Protein AF-A0A3D3RN40-F1 (afdb_monomer)

pLDDT: mean 83.23, std 11.3, range [40.06, 93.88]

Secondary structure (DSSP, 8-state):
-----HHHHHHHHHHT-SS-B-HHHHHHHHT--TTTHHHHHHHHHHHHHTTSEEEETTEEEE--------EEEE-TTS-EEEE-STTSPPEEEPPP-

Sequence (97 aa):
MEGVPLEELILKVLKSSKRPLSFEEILGRLGLDKKERKALKKALRSLKKSGKVAIQSGKYAYAEEEIVSGKVIPYPAGFGFLEIGEGEKDIYIPPFE

Solvent-accessible surface area (backbone atoms only — not comparable to full-atom values): 5866 Å² total; per-residue (Å²): 131,83,81,77,52,70,57,55,56,51,48,53,56,31,67,75,36,98,56,61,36,43,74,65,55,52,34,62,74,69,70,53,52,86,83,42,50,62,54,51,54,50,36,53,52,50,36,38,74,69,49,42,31,40,76,54,96,90,14,44,28,57,29,87,67,74,84,80,72,61,51,78,46,81,44,96,90,52,30,34,32,33,41,61,54,95,93,54,80,61,44,79,40,77,51,86,130

Nearest PDB structures (foldseek):
  8cee-assembly1_C  TM=5.822E-01  e=4.078E-05  Bacillus subtilis subsp. subtilis str. 168
  1zg3-assembly1_A  TM=7.547E-01  e=5.146E-02  Medicago truncatula
  2fbh-assembly1_A  TM=7.814E-01  e=1.987E-01  Pseudomonas aeruginosa
  7t8l-assembly1_A  TM=5.369E-01  e=1.440E-01  Acinetobacter sp. NEB 394
  5way-assembly1_A  TM=7.163E-01  e=7.671E-01  Streptococcus pneumoniae

Foldseek 3Di:
DDDDDPLVLLLVVQVPDPDFAALVRSCVVVVHDPVCSVVSVVSQVVCVVVQQWDADPNGIHGRPPPPQDADWADDPVQKIWGDRDPPDDIHIGDHDD

Radius of gyration: 17.53 Å; Cα contacts (8 Å, |Δi|>4): 115; chains: 1; bounding box: 36×32×51 Å

Mean predicted aligned error: 10.53 Å

Structure (mmCIF, N/CA/C/O backbone):
data_AF-A0A3D3RN40-F1
#
_entry.id   AF-A0A3D3RN40-F1
#
loop_
_atom_site.group_PDB
_atom_site.id
_atom_site.type_symbol
_atom_site.label_atom_id
_atom_site.label_alt_id
_atom_site.label_comp_id
_atom_site.label_asym_id
_atom_site.label_entity_id
_atom_site.label_seq_id
_atom_site.pdbx_PDB_ins_code
_atom_site.Cartn_x
_atom_site.Cartn_y
_atom_site.Cartn_z
_atom_site.occupancy
_atom_site.B_iso_or_equiv
_atom_site.auth_seq_id
_atom_site.auth_comp_id
_atom_site.auth_asym_id
_atom_site.auth_atom_id
_atom_site.pdbx_PDB_model_num
ATOM 1 N N . MET A 1 1 ? 4.052 -20.632 10.888 1.00 40.06 1 MET A N 1
ATOM 2 C CA . MET A 1 1 ? 3.026 -19.795 10.236 1.00 40.06 1 MET A CA 1
ATOM 3 C C . MET A 1 1 ? 3.547 -18.377 10.293 1.00 40.06 1 MET A C 1
ATOM 5 O O . MET A 1 1 ? 3.523 -17.782 11.363 1.00 40.06 1 MET A O 1
ATOM 9 N N . GLU A 1 2 ? 4.170 -17.918 9.212 1.00 46.44 2 GLU A N 1
ATOM 10 C CA . GLU A 1 2 ? 4.758 -16.579 9.152 1.00 46.44 2 GLU A CA 1
ATOM 11 C C . GLU A 1 2 ? 3.668 -15.529 9.374 1.00 46.44 2 GLU A C 1
ATOM 13 O O . GLU A 1 2 ? 2.619 -15.548 8.729 1.00 46.44 2 GLU A O 1
ATOM 18 N N . GLY A 1 3 ? 3.885 -14.667 10.368 1.00 53.81 3 GLY A N 1
ATOM 19 C CA . GLY A 1 3 ? 2.977 -13.581 10.697 1.00 53.81 3 GLY A CA 1
ATOM 20 C C . GLY A 1 3 ? 2.991 -12.560 9.571 1.00 53.81 3 GLY A C 1
ATOM 21 O O . GLY A 1 3 ? 3.925 -11.770 9.475 1.00 53.81 3 G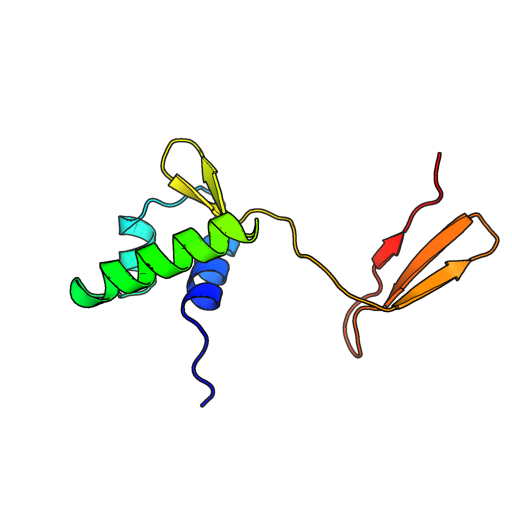LY A O 1
ATOM 22 N N . VAL A 1 4 ? 1.967 -12.595 8.720 1.00 66.62 4 VAL A N 1
ATOM 23 C CA . VAL A 1 4 ? 1.810 -11.629 7.629 1.00 66.62 4 VAL A CA 1
ATOM 24 C C . VAL A 1 4 ? 1.704 -10.221 8.236 1.00 66.62 4 VAL A C 1
ATOM 26 O O . VAL A 1 4 ? 0.841 -10.006 9.097 1.00 66.62 4 VAL A O 1
ATOM 29 N N . PRO A 1 5 ? 2.562 -9.262 7.841 1.00 84.56 5 PRO A N 1
ATOM 30 C CA . PRO A 1 5 ? 2.545 -7.912 8.389 1.00 84.56 5 PRO A CA 1
ATOM 31 C C . PRO A 1 5 ? 1.197 -7.219 8.177 1.00 84.56 5 PRO A C 1
ATOM 33 O O . PRO A 1 5 ? 0.542 -7.376 7.143 1.00 84.56 5 PRO A O 1
ATOM 36 N N . LEU A 1 6 ? 0.798 -6.383 9.137 1.00 86.00 6 LEU A N 1
ATOM 37 C CA . LEU A 1 6 ? -0.449 -5.618 9.054 1.00 86.00 6 LEU A CA 1
ATOM 38 C C . LEU A 1 6 ? -0.477 -4.721 7.806 1.00 86.00 6 LEU A C 1
ATOM 40 O O . LEU A 1 6 ? -1.523 -4.554 7.179 1.00 86.00 6 LEU A O 1
ATOM 44 N N . GLU A 1 7 ? 0.673 -4.170 7.424 1.00 87.44 7 GLU A N 1
ATOM 45 C CA . GLU A 1 7 ? 0.869 -3.400 6.200 1.00 87.44 7 GLU A CA 1
ATOM 46 C C . GLU A 1 7 ? 0.424 -4.172 4.954 1.00 87.44 7 GLU A C 1
ATOM 48 O O . GLU A 1 7 ? -0.271 -3.627 4.099 1.00 87.44 7 GLU A O 1
ATOM 53 N N . GLU A 1 8 ? 0.782 -5.446 4.863 1.00 85.31 8 GLU A N 1
ATOM 54 C CA . GLU A 1 8 ? 0.499 -6.282 3.702 1.00 85.31 8 GLU A CA 1
ATOM 55 C C . GLU A 1 8 ? -0.983 -6.658 3.621 1.00 85.31 8 GLU A C 1
ATOM 57 O O . G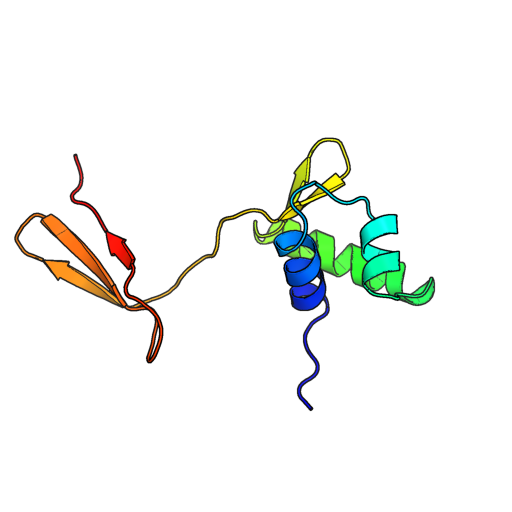LU A 1 8 ? -1.591 -6.592 2.549 1.00 85.31 8 GLU A O 1
ATOM 62 N N . LEU A 1 9 ? -1.611 -6.925 4.770 1.00 89.31 9 LEU A N 1
ATOM 63 C CA . LEU A 1 9 ? -3.058 -7.130 4.852 1.00 89.31 9 LEU A CA 1
ATOM 64 C C . LEU A 1 9 ? -3.835 -5.877 4.412 1.00 89.31 9 LEU A C 1
ATOM 66 O O . LEU A 1 9 ? -4.806 -5.983 3.658 1.00 89.31 9 LEU A O 1
ATOM 70 N N . ILE A 1 10 ? -3.391 -4.683 4.824 1.00 90.69 10 ILE A N 1
ATOM 71 C CA . ILE A 1 10 ? -3.987 -3.409 4.392 1.00 90.69 10 ILE A CA 1
ATOM 72 C C . ILE A 1 10 ? -3.868 -3.251 2.876 1.00 90.69 10 ILE A C 1
ATOM 74 O O . ILE A 1 10 ? -4.858 -2.926 2.217 1.00 90.69 10 ILE A O 1
ATOM 78 N N . LEU A 1 11 ? -2.684 -3.500 2.312 1.00 88.62 11 LEU A N 1
ATOM 79 C CA . LEU A 1 11 ? -2.467 -3.403 0.869 1.00 88.62 11 LEU A CA 1
ATOM 80 C C . LEU A 1 11 ? -3.344 -4.390 0.105 1.00 88.62 11 LEU A C 1
ATOM 82 O O . LEU A 1 11 ? -3.955 -3.997 -0.881 1.00 88.62 11 LEU A O 1
ATOM 86 N N . LYS A 1 12 ? -3.495 -5.628 0.582 1.00 87.88 12 LYS A N 1
ATOM 87 C CA . LYS A 1 12 ? -4.376 -6.627 -0.039 1.00 87.88 12 LYS A CA 1
ATOM 88 C C . LYS A 1 12 ? -5.837 -6.169 -0.071 1.00 87.88 12 LYS A C 1
ATOM 90 O O . LYS A 1 12 ? -6.508 -6.310 -1.096 1.00 87.88 12 LYS A O 1
ATOM 95 N N . VAL A 1 13 ? -6.324 -5.582 1.024 1.00 91.19 13 VAL A N 1
ATOM 96 C CA . VAL A 1 13 ? -7.690 -5.035 1.120 1.00 91.19 13 VAL A CA 1
ATOM 97 C C . VAL A 1 13 ? -7.887 -3.845 0.181 1.00 91.19 13 VAL A C 1
ATOM 99 O O . VAL A 1 13 ? -8.934 -3.748 -0.465 1.00 91.19 13 VAL A O 1
ATOM 102 N N . LEU A 1 14 ? -6.895 -2.955 0.093 1.00 89.88 14 LEU A N 1
ATOM 103 C CA . LEU A 1 14 ? -6.935 -1.790 -0.789 1.00 89.88 14 LEU A CA 1
ATOM 104 C C . LEU A 1 14 ? -6.809 -2.186 -2.269 1.00 89.88 14 LEU A C 1
ATOM 106 O O . LEU A 1 14 ? -7.611 -1.706 -3.061 1.00 89.88 14 LEU A O 1
ATOM 110 N N . LYS A 1 15 ? -5.903 -3.110 -2.628 1.00 86.81 15 LYS A N 1
ATOM 111 C CA . LYS A 1 15 ? -5.755 -3.686 -3.984 1.00 86.81 15 LYS A CA 1
ATOM 112 C C . LYS A 1 15 ? -7.049 -4.358 -4.457 1.00 86.81 15 LYS A C 1
ATOM 114 O O . LYS A 1 15 ? -7.456 -4.198 -5.600 1.00 86.81 15 LYS A O 1
ATOM 119 N N . SER A 1 16 ? -7.730 -5.079 -3.564 1.00 86.25 16 SER A N 1
ATOM 120 C CA . SER A 1 16 ? -9.002 -5.751 -3.882 1.00 86.25 16 SER A CA 1
ATOM 121 C C . SER A 1 16 ? -10.187 -4.781 -4.003 1.00 86.25 16 SER A C 1
ATOM 123 O O . SER A 1 16 ? -11.282 -5.175 -4.407 1.00 86.25 16 SER A O 1
ATOM 125 N N . SER A 1 17 ? -10.014 -3.514 -3.617 1.00 84.75 17 SER A N 1
ATOM 126 C CA . SER A 1 17 ? -11.064 -2.503 -3.653 1.00 84.75 17 SER A CA 1
ATOM 127 C C . SER A 1 17 ? -10.887 -1.576 -4.850 1.00 84.75 17 SER A C 1
ATOM 129 O O . SER A 1 17 ? -9.947 -0.795 -4.906 1.00 84.75 17 SER A O 1
ATOM 131 N N . LYS A 1 18 ? -11.868 -1.552 -5.758 1.00 80.06 18 LYS A N 1
ATOM 132 C CA . LYS A 1 18 ? -11.904 -0.599 -6.888 1.00 80.06 18 LYS A CA 1
ATOM 133 C C . LYS A 1 18 ? -12.154 0.858 -6.474 1.00 80.06 18 LYS A C 1
ATOM 135 O O . LYS A 1 18 ? -12.178 1.741 -7.323 1.00 80.06 18 LYS A O 1
ATOM 140 N N . ARG A 1 19 ? -12.416 1.111 -5.188 1.00 87.69 19 ARG A N 1
ATOM 141 C CA . ARG A 1 19 ? -12.706 2.444 -4.650 1.00 87.69 19 ARG A CA 1
ATOM 142 C C . ARG A 1 19 ? -11.888 2.734 -3.393 1.00 87.69 19 ARG A C 1
ATOM 144 O O . ARG A 1 19 ? -11.620 1.794 -2.634 1.00 87.69 19 ARG A O 1
ATOM 151 N N . PRO A 1 20 ? -11.594 4.015 -3.111 1.00 90.31 20 PRO A N 1
ATOM 152 C CA . PRO A 1 20 ? -11.024 4.422 -1.836 1.00 90.31 20 PRO A CA 1
ATOM 153 C C . PRO A 1 20 ? -11.904 3.968 -0.662 1.00 90.31 20 PRO A C 1
ATOM 155 O O . PRO A 1 20 ? -13.137 4.083 -0.706 1.00 90.31 20 PRO A O 1
ATOM 158 N N . LEU A 1 21 ? -11.268 3.466 0.393 1.00 93.56 21 LEU A N 1
ATOM 159 C CA . LEU A 1 21 ? -11.908 2.969 1.608 1.00 93.56 21 LEU A CA 1
ATOM 160 C C . LEU A 1 21 ? -11.681 3.922 2.780 1.00 93.56 21 LEU A C 1
ATOM 162 O O . LEU A 1 21 ? -10.598 4.484 2.956 1.00 93.56 21 LEU A O 1
ATOM 166 N N . SER A 1 22 ? -12.701 4.100 3.611 1.00 93.88 22 SER A N 1
ATOM 167 C CA . SER A 1 22 ? -12.558 4.820 4.873 1.00 93.88 22 SER A CA 1
ATOM 168 C C . SER A 1 22 ? -11.736 4.009 5.884 1.00 93.88 22 SER A C 1
ATOM 170 O O . SER A 1 22 ? -11.568 2.795 5.766 1.00 93.88 22 SER A O 1
ATOM 172 N N . PHE A 1 23 ? -11.243 4.681 6.925 1.00 91.56 23 PHE A N 1
ATOM 173 C CA . PHE A 1 23 ? -10.554 4.013 8.033 1.00 91.56 23 PHE A CA 1
ATOM 174 C C . PHE A 1 23 ? -11.428 2.938 8.704 1.00 91.56 23 PHE A C 1
ATOM 176 O O . PHE A 1 23 ? -10.930 1.877 9.071 1.00 91.56 23 PHE A O 1
ATOM 183 N N . GLU A 1 24 ? -12.729 3.204 8.843 1.00 90.69 24 GLU A N 1
ATOM 184 C CA . GLU A 1 24 ? -13.687 2.275 9.450 1.00 90.69 24 GLU A CA 1
ATOM 185 C C . GLU A 1 24 ? -13.976 1.072 8.549 1.00 90.69 24 GLU A C 1
ATOM 187 O O . GLU A 1 24 ? -14.058 -0.049 9.044 1.00 90.69 24 GLU A O 1
ATOM 192 N N . GLU A 1 25 ? -14.049 1.274 7.230 1.00 91.19 25 GLU A N 1
ATOM 193 C CA . GLU A 1 25 ? -14.189 0.173 6.271 1.00 91.19 25 GLU A CA 1
ATOM 194 C C . GLU A 1 25 ? -12.971 -0.755 6.313 1.00 91.19 25 GLU A C 1
ATOM 196 O O . GLU A 1 25 ? -13.121 -1.974 6.263 1.00 91.19 25 GLU A O 1
ATOM 201 N N . ILE A 1 26 ? -11.767 -0.192 6.436 1.00 91.50 26 ILE A N 1
ATOM 202 C CA . ILE A 1 26 ? -10.524 -0.966 6.535 1.00 91.50 26 ILE A CA 1
ATOM 203 C C . ILE A 1 26 ? -10.486 -1.751 7.853 1.00 9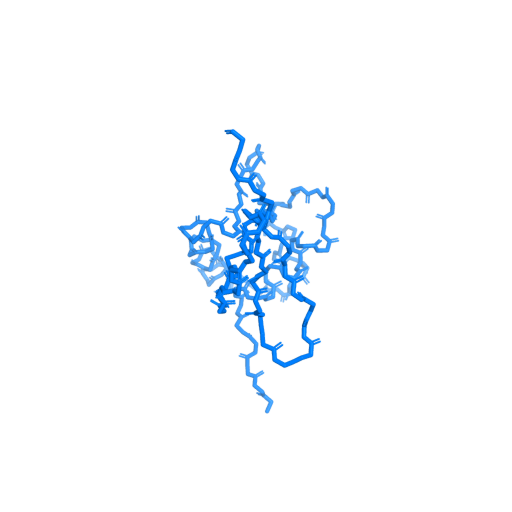1.50 26 ILE A C 1
ATOM 205 O O . ILE A 1 26 ? -10.237 -2.952 7.820 1.00 91.50 26 ILE A O 1
ATOM 209 N N . LEU A 1 27 ? -10.802 -1.114 8.989 1.00 91.19 27 LEU A N 1
ATOM 210 C CA . LEU A 1 27 ? -10.937 -1.794 10.288 1.00 91.19 27 LEU A CA 1
ATOM 211 C C . LEU A 1 27 ? -11.907 -2.975 10.219 1.00 91.19 27 LEU A C 1
ATOM 213 O O . LEU A 1 27 ? -11.555 -4.072 10.640 1.00 91.19 27 LEU A O 1
ATOM 217 N N . GLY A 1 28 ? -13.110 -2.743 9.685 1.00 90.19 28 GLY A N 1
ATOM 218 C CA . GLY A 1 28 ? -14.152 -3.764 9.601 1.00 90.19 28 GLY A CA 1
ATOM 219 C C . GLY A 1 28 ? -13.759 -4.926 8.692 1.00 90.19 28 GLY A C 1
ATOM 220 O O . GLY A 1 28 ? -13.973 -6.079 9.050 1.00 90.19 28 GLY A O 1
ATOM 221 N N . ARG A 1 29 ? -13.120 -4.646 7.548 1.00 90.31 29 ARG A N 1
ATOM 222 C CA . ARG A 1 29 ? -12.632 -5.690 6.630 1.00 90.31 29 ARG A CA 1
ATOM 223 C C . ARG A 1 29 ? -11.485 -6.517 7.203 1.00 90.31 29 ARG A C 1
ATOM 225 O O . ARG A 1 29 ? -11.373 -7.687 6.861 1.00 90.31 29 ARG A O 1
ATOM 232 N N . LEU A 1 30 ? -10.639 -5.914 8.034 1.00 88.50 30 LEU A N 1
ATOM 233 C CA . LEU A 1 30 ? -9.536 -6.602 8.710 1.00 88.50 30 LEU A CA 1
ATOM 234 C C . LEU A 1 30 ? -9.968 -7.265 10.030 1.00 88.50 30 LEU A C 1
ATOM 236 O O . LEU A 1 30 ? -9.156 -7.953 10.636 1.00 88.50 30 LEU A O 1
ATOM 240 N N . GLY A 1 31 ? -11.212 -7.060 10.481 1.00 88.94 31 GLY A N 1
ATOM 241 C CA . GLY A 1 31 ? -11.704 -7.593 11.756 1.00 88.94 31 GLY A CA 1
ATOM 242 C C . GLY A 1 31 ? -10.984 -7.020 12.981 1.00 88.94 31 GLY A C 1
ATOM 243 O O . GLY A 1 31 ? -10.895 -7.696 13.999 1.00 88.94 31 GLY A O 1
ATOM 244 N N . LEU A 1 32 ? -10.445 -5.802 12.873 1.00 88.50 32 LEU A N 1
ATOM 245 C CA . LEU A 1 32 ? -9.590 -5.208 13.902 1.00 88.50 32 LEU A CA 1
ATOM 246 C C . LEU A 1 32 ? -10.399 -4.541 15.015 1.00 88.50 32 LEU A C 1
ATOM 248 O O . LEU A 1 32 ? -11.326 -3.759 14.771 1.00 88.50 32 LEU A O 1
ATOM 252 N N . ASP A 1 33 ? -9.954 -4.753 16.246 1.00 88.50 33 ASP A N 1
ATOM 253 C CA . ASP A 1 33 ? -10.569 -4.209 17.447 1.00 88.50 33 ASP A CA 1
ATOM 254 C C . ASP A 1 33 ? -10.147 -2.762 17.750 1.00 88.50 33 ASP A C 1
ATOM 256 O O . ASP A 1 33 ? -9.199 -2.189 17.198 1.00 88.50 33 ASP A O 1
ATOM 260 N N . LYS A 1 34 ? -10.817 -2.141 18.733 1.00 83.75 34 LYS A N 1
ATOM 261 C CA . LYS A 1 34 ? -10.485 -0.778 19.205 1.00 83.75 34 LYS A CA 1
ATOM 262 C C . LYS A 1 34 ? -9.012 -0.617 19.607 1.00 83.75 34 LYS A C 1
ATOM 264 O O . LYS A 1 34 ? -8.457 0.467 19.427 1.00 83.75 34 LYS A O 1
ATOM 269 N N . LYS A 1 35 ? -8.383 -1.675 20.129 1.00 86.38 35 LYS A N 1
ATOM 270 C CA . LYS A 1 35 ? -6.965 -1.687 20.531 1.00 86.38 35 LYS A CA 1
ATOM 271 C C . LYS A 1 35 ? -6.024 -1.588 19.324 1.00 86.38 35 LYS A C 1
ATOM 273 O O . LYS A 1 35 ? -4.967 -0.964 19.409 1.00 86.38 35 LYS A O 1
ATOM 278 N N . GLU A 1 36 ? -6.443 -2.115 18.180 1.00 87.94 36 GLU A N 1
ATOM 279 C CA . GLU A 1 36 ? -5.648 -2.195 16.954 1.00 87.94 36 GLU A CA 1
ATOM 280 C C . GLU A 1 36 ? -5.779 -0.946 16.079 1.00 87.94 36 GLU A C 1
ATOM 282 O O . GLU A 1 36 ? -4.956 -0.719 15.193 1.00 87.94 36 GLU A O 1
ATOM 287 N N . ARG A 1 37 ? -6.718 -0.040 16.389 1.00 90.38 37 ARG A N 1
ATOM 288 C CA . ARG A 1 37 ? -6.834 1.275 15.728 1.00 90.38 37 ARG A CA 1
ATOM 289 C C . ARG A 1 37 ? -5.509 2.034 15.688 1.00 90.38 37 ARG A C 1
ATOM 291 O O . ARG A 1 37 ? -5.188 2.677 14.687 1.00 90.38 37 ARG A O 1
ATOM 298 N N . LYS A 1 38 ? -4.730 1.977 16.772 1.00 89.94 38 LYS A N 1
ATOM 299 C CA . LYS A 1 38 ? -3.425 2.647 16.849 1.00 89.94 38 LYS A CA 1
ATOM 300 C C . LYS A 1 38 ? -2.398 1.977 15.929 1.00 89.94 38 LYS A C 1
ATOM 302 O O . LYS A 1 38 ? -1.628 2.687 15.283 1.00 89.94 38 LYS A O 1
ATOM 307 N N . ALA A 1 39 ? -2.428 0.647 15.835 1.00 89.94 39 ALA A N 1
ATOM 308 C CA . ALA A 1 39 ? -1.580 -0.129 14.935 1.00 89.94 39 ALA A CA 1
ATOM 309 C C . ALA A 1 39 ? -1.930 0.152 13.466 1.00 89.94 39 ALA A C 1
ATOM 311 O O . ALA A 1 39 ? -1.051 0.545 12.704 1.00 89.94 39 ALA A O 1
ATOM 312 N N . LEU A 1 40 ? -3.217 0.107 13.105 1.00 90.81 40 LEU A N 1
ATOM 313 C CA . LEU A 1 40 ? -3.696 0.435 11.760 1.00 90.81 40 LEU A CA 1
ATOM 314 C C . LEU A 1 40 ? -3.305 1.860 11.347 1.00 90.81 40 LEU A C 1
ATOM 316 O O . LEU A 1 40 ? -2.814 2.081 10.244 1.00 90.81 40 LEU A O 1
ATOM 320 N N . LYS A 1 41 ? -3.463 2.841 12.244 1.00 91.31 41 LYS A N 1
ATOM 321 C CA . LYS A 1 41 ? -3.077 4.234 11.968 1.00 91.31 41 LYS A CA 1
ATOM 322 C C . LYS A 1 41 ? -1.568 4.379 11.743 1.00 91.31 41 LYS A C 1
ATOM 324 O O . LYS A 1 41 ? -1.154 5.162 10.889 1.00 91.31 41 LYS A O 1
ATOM 329 N N . LYS A 1 42 ? -0.747 3.632 12.491 1.00 91.31 42 LYS A N 1
ATOM 330 C CA . LYS A 1 42 ? 0.712 3.597 12.307 1.00 91.31 42 LYS A CA 1
ATOM 331 C C . LYS A 1 42 ? 1.080 2.958 10.963 1.00 91.31 42 LYS A C 1
ATOM 333 O O . LYS A 1 42 ? 1.852 3.560 10.221 1.00 91.31 42 LYS A O 1
ATOM 338 N N . ALA A 1 43 ? 0.481 1.815 10.635 1.00 90.81 43 ALA A N 1
ATOM 339 C CA . ALA A 1 43 ? 0.706 1.097 9.383 1.00 90.81 43 ALA A CA 1
ATOM 340 C C . ALA A 1 43 ? 0.286 1.934 8.163 1.00 90.81 43 ALA A C 1
ATOM 342 O O . ALA A 1 43 ? 1.099 2.161 7.274 1.00 90.81 43 ALA A O 1
ATOM 343 N N . LEU A 1 44 ? -0.919 2.520 8.161 1.00 90.81 44 LEU A N 1
ATOM 344 C CA . LEU A 1 44 ? -1.381 3.420 7.092 1.00 90.81 44 LEU A CA 1
ATOM 345 C C . LEU A 1 44 ? -0.467 4.639 6.912 1.00 90.81 44 LEU A C 1
ATOM 347 O O . LEU A 1 44 ? -0.225 5.068 5.787 1.00 90.81 44 LEU A O 1
ATOM 351 N N . ARG A 1 45 ? 0.074 5.199 8.004 1.00 90.25 45 ARG A N 1
ATOM 352 C CA . ARG A 1 45 ? 1.038 6.307 7.925 1.00 90.25 45 ARG A CA 1
ATOM 353 C C . ARG A 1 45 ? 2.367 5.863 7.312 1.00 90.25 45 ARG A C 1
ATOM 355 O O . ARG A 1 45 ? 2.936 6.621 6.532 1.00 90.25 45 ARG A O 1
ATOM 362 N N . SER A 1 46 ? 2.842 4.666 7.658 1.00 88.94 46 SER A N 1
ATOM 363 C CA . SER A 1 46 ? 4.039 4.060 7.064 1.00 88.94 46 SER A CA 1
ATOM 364 C C . SER A 1 46 ? 3.841 3.812 5.568 1.00 88.94 46 SER A C 1
ATOM 366 O O . SER A 1 46 ? 4.625 4.291 4.754 1.00 88.94 46 SER A O 1
ATOM 368 N N . LEU A 1 47 ? 2.720 3.186 5.201 1.00 88.44 47 LEU A N 1
ATOM 369 C CA . LEU A 1 47 ? 2.347 2.904 3.817 1.00 88.44 47 LEU A CA 1
ATOM 370 C C . LEU A 1 47 ? 2.204 4.179 2.981 1.00 88.44 47 LEU A C 1
ATOM 372 O O . LEU A 1 47 ? 2.729 4.245 1.872 1.00 88.44 47 LEU A O 1
ATOM 376 N N . LYS A 1 48 ? 1.584 5.223 3.541 1.00 88.56 48 LYS A N 1
ATOM 377 C CA . LYS A 1 48 ? 1.520 6.544 2.906 1.00 88.56 48 LYS A CA 1
ATOM 378 C C . LYS A 1 48 ? 2.912 7.139 2.693 1.00 88.56 48 LYS A C 1
ATOM 380 O O . LYS A 1 48 ? 3.182 7.688 1.634 1.00 88.56 48 LYS A O 1
ATOM 385 N N . LYS A 1 49 ? 3.799 7.038 3.690 1.00 84.25 49 LYS A N 1
ATOM 386 C CA . LYS A 1 49 ? 5.181 7.530 3.576 1.00 84.25 49 LYS A CA 1
ATOM 387 C C . LYS A 1 49 ? 5.972 6.761 2.512 1.00 84.25 49 LYS A C 1
ATOM 389 O O . LYS A 1 49 ? 6.808 7.358 1.852 1.00 84.25 49 LYS A O 1
ATOM 394 N N . SER A 1 50 ? 5.695 5.469 2.350 1.00 83.12 50 SER A N 1
ATOM 395 C CA . SER A 1 50 ? 6.315 4.623 1.325 1.00 83.12 50 SER A CA 1
ATOM 396 C C . SER A 1 50 ? 5.724 4.781 -0.080 1.00 83.12 50 SER A C 1
ATOM 398 O O . SER A 1 50 ? 6.175 4.092 -0.981 1.00 83.12 50 SER A O 1
ATOM 400 N N . GLY A 1 51 ? 4.688 5.607 -0.270 1.00 83.50 51 GLY A N 1
ATOM 401 C CA . GLY A 1 51 ? 4.030 5.782 -1.571 1.00 83.50 51 GLY A CA 1
ATOM 402 C C . GLY A 1 51 ? 3.013 4.698 -1.943 1.00 83.50 51 GLY A C 1
ATOM 403 O O . GLY A 1 51 ? 2.234 4.915 -2.854 1.00 83.50 51 GLY A O 1
ATOM 404 N N . LYS A 1 52 ? 2.922 3.586 -1.197 1.00 85.12 52 LYS A N 1
ATOM 405 C CA . LYS A 1 52 ? 2.018 2.448 -1.486 1.00 85.12 52 LYS A CA 1
ATOM 406 C C . LYS A 1 52 ? 0.526 2.709 -1.224 1.00 85.12 52 LYS A C 1
ATOM 408 O O . LYS A 1 52 ? -0.333 1.930 -1.635 1.00 85.12 52 LYS A O 1
ATOM 413 N N . VAL A 1 53 ? 0.193 3.768 -0.482 1.00 89.94 53 VAL A N 1
ATOM 414 C CA . VAL A 1 53 ? -1.195 4.167 -0.188 1.00 89.94 53 VAL A CA 1
ATOM 415 C C . VAL A 1 53 ? -1.364 5.666 -0.396 1.00 89.94 53 VAL A C 1
ATOM 417 O O . VAL A 1 53 ? -0.667 6.469 0.227 1.00 89.94 53 VAL A O 1
ATOM 420 N N . ALA A 1 54 ? -2.353 6.045 -1.199 1.00 89.62 54 ALA A N 1
ATOM 421 C CA . ALA A 1 54 ? -2.757 7.430 -1.410 1.00 89.62 54 ALA A CA 1
ATOM 422 C C . ALA A 1 54 ? -4.005 7.780 -0.589 1.00 89.62 54 ALA A C 1
ATOM 424 O O . ALA A 1 54 ? -4.793 6.912 -0.211 1.00 89.62 54 ALA A O 1
ATOM 425 N N . ILE A 1 55 ? -4.200 9.075 -0.321 1.00 89.81 55 ILE A N 1
ATOM 426 C CA . ILE A 1 55 ? -5.450 9.589 0.248 1.00 89.81 55 ILE A CA 1
ATOM 427 C C . ILE A 1 55 ? -6.205 10.338 -0.847 1.00 89.81 55 ILE A C 1
ATOM 429 O O . ILE A 1 55 ? -5.707 11.333 -1.362 1.00 89.81 55 ILE A O 1
ATOM 433 N N . GLN A 1 56 ? -7.415 9.880 -1.156 1.00 87.44 56 GLN A N 1
ATOM 434 C CA . GLN A 1 56 ? -8.332 10.497 -2.111 1.00 87.44 56 GLN A CA 1
ATOM 435 C C . GLN A 1 56 ? -9.614 10.884 -1.371 1.00 87.44 56 GLN A C 1
ATOM 437 O O . GLN A 1 56 ? -10.285 10.027 -0.796 1.00 87.44 56 GLN A O 1
ATOM 442 N N . SER A 1 57 ? -9.934 12.180 -1.327 1.00 87.62 57 SER A N 1
ATOM 443 C CA . SER A 1 57 ? -11.141 12.707 -0.660 1.00 87.62 57 SER A CA 1
ATOM 444 C C . SER A 1 57 ? -11.338 12.193 0.779 1.00 87.62 57 SER A C 1
ATOM 446 O O . SER A 1 57 ? -12.431 11.795 1.175 1.00 87.62 57 SER A O 1
ATOM 448 N N . GLY A 1 58 ? -10.253 12.140 1.561 1.00 87.31 58 GLY A N 1
ATOM 449 C CA . GLY A 1 58 ? -10.273 11.668 2.954 1.00 87.31 58 GLY A CA 1
ATOM 450 C C . GLY A 1 58 ? -10.348 10.144 3.139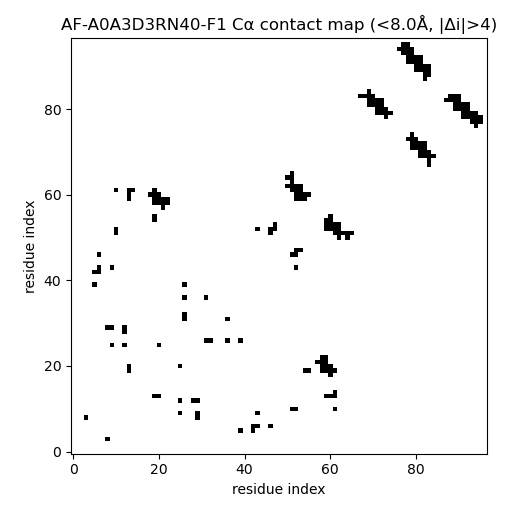 1.00 87.31 58 GLY A C 1
ATOM 451 O O . GLY A 1 58 ? -10.417 9.677 4.276 1.00 87.31 58 GLY A O 1
ATOM 452 N N . LYS A 1 59 ? -10.305 9.361 2.056 1.00 92.25 59 LYS A N 1
ATOM 453 C CA . LYS A 1 59 ? -10.290 7.890 2.062 1.00 92.25 59 LYS A CA 1
ATOM 454 C C . LYS A 1 59 ? -8.949 7.354 1.561 1.00 92.25 59 LYS A C 1
ATOM 456 O O . LYS A 1 59 ? -8.244 8.043 0.832 1.00 92.25 59 LYS A O 1
ATOM 461 N N . TYR A 1 60 ? -8.597 6.134 1.947 1.00 92.69 60 TYR A N 1
ATOM 462 C CA . TYR A 1 60 ? -7.354 5.474 1.555 1.00 92.69 60 TYR A CA 1
ATOM 463 C C . TYR A 1 60 ? -7.560 4.659 0.282 1.00 92.69 60 TYR A C 1
ATOM 465 O O . TYR A 1 60 ? -8.509 3.884 0.185 1.00 92.69 60 TYR A O 1
ATOM 473 N N . ALA A 1 61 ? -6.658 4.813 -0.674 1.00 90.75 61 ALA A N 1
ATOM 474 C CA . ALA A 1 61 ? -6.616 4.050 -1.911 1.00 90.75 61 ALA A CA 1
ATOM 475 C C . ALA A 1 61 ? -5.256 3.365 -2.039 1.00 90.75 61 ALA A C 1
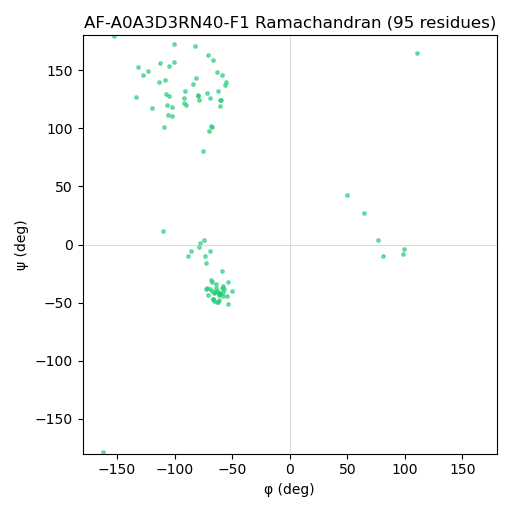ATOM 477 O O . ALA A 1 61 ? -4.250 3.887 -1.551 1.00 90.75 61 ALA A O 1
ATOM 478 N N . TYR A 1 62 ? -5.224 2.206 -2.693 1.00 89.94 62 TYR A N 1
ATOM 479 C CA . TYR A 1 62 ? -3.955 1.633 -3.124 1.00 89.94 62 TYR A CA 1
ATOM 480 C C . TYR A 1 62 ? -3.302 2.603 -4.115 1.00 89.94 62 TYR A C 1
ATOM 482 O O . TYR A 1 62 ? -3.983 3.128 -4.995 1.00 89.94 62 TYR A O 1
ATOM 490 N N . ALA A 1 63 ? -2.020 2.890 -3.918 1.00 82.00 63 ALA A N 1
ATOM 491 C CA . ALA A 1 63 ? -1.235 3.669 -4.860 1.00 82.00 63 ALA A CA 1
ATOM 492 C C . ALA A 1 63 ? -0.319 2.704 -5.608 1.00 82.00 63 ALA A C 1
ATOM 494 O O . ALA A 1 63 ? 0.338 1.857 -5.007 1.00 82.00 63 ALA A O 1
ATOM 495 N N . GLU A 1 64 ? -0.383 2.796 -6.930 1.00 66.44 64 GLU A N 1
ATOM 496 C CA . GLU A 1 64 ? -0.004 1.742 -7.870 1.00 66.44 64 GLU A CA 1
ATOM 497 C C . GLU A 1 64 ? 1.508 1.594 -8.078 1.00 66.44 64 GLU A C 1
ATOM 499 O O . GLU A 1 64 ? 1.933 0.729 -8.834 1.00 66.44 64 GLU A O 1
ATOM 504 N N . GLU A 1 65 ? 2.331 2.389 -7.388 1.00 55.34 65 GLU A N 1
ATOM 505 C CA . GLU A 1 65 ? 3.787 2.294 -7.487 1.00 55.34 65 GLU A CA 1
ATOM 506 C C . GLU A 1 65 ? 4.294 1.065 -6.723 1.00 55.34 65 GLU A C 1
ATOM 508 O O . GLU A 1 65 ? 4.755 1.110 -5.577 1.00 55.34 65 GLU A O 1
ATOM 513 N N . GLU A 1 66 ? 4.176 -0.082 -7.380 1.00 56.41 66 GLU A N 1
ATOM 514 C CA . GLU A 1 66 ? 4.935 -1.275 -7.062 1.00 56.41 66 GLU A CA 1
ATOM 515 C C . GLU A 1 66 ? 6.393 -0.972 -7.426 1.00 56.41 66 GLU A C 1
ATOM 517 O O . GLU A 1 66 ? 6.771 -0.913 -8.592 1.00 56.41 66 GLU A O 1
ATOM 522 N N . ILE A 1 67 ? 7.213 -0.667 -6.416 1.00 56.59 67 ILE A N 1
ATOM 523 C CA . ILE A 1 67 ? 8.656 -0.511 -6.611 1.00 56.59 67 ILE A CA 1
ATOM 524 C C . ILE A 1 67 ? 9.204 -1.905 -6.884 1.00 56.59 67 ILE A C 1
ATOM 526 O O . ILE A 1 67 ? 9.429 -2.688 -5.960 1.00 56.59 67 ILE A O 1
ATOM 530 N N . VAL A 1 68 ? 9.389 -2.209 -8.160 1.00 62.09 68 VAL A N 1
ATOM 531 C CA . VAL A 1 68 ? 9.972 -3.465 -8.601 1.00 62.09 68 VAL A CA 1
ATOM 532 C C . VAL A 1 68 ? 11.484 -3.280 -8.710 1.00 62.09 68 VAL A C 1
ATOM 534 O O . VAL A 1 68 ? 11.968 -2.397 -9.414 1.00 62.09 68 VAL A O 1
ATOM 537 N N . SER A 1 69 ? 12.237 -4.075 -7.951 1.00 64.62 69 SER A N 1
ATOM 538 C CA . SER A 1 69 ? 13.704 -4.079 -7.973 1.00 64.62 69 SER A CA 1
ATOM 539 C C . SER A 1 69 ? 14.172 -5.348 -8.667 1.00 64.62 69 SER A C 1
ATOM 541 O O . SER A 1 69 ? 13.727 -6.432 -8.311 1.00 64.62 69 SER A O 1
ATOM 543 N N . GLY A 1 70 ? 15.062 -5.216 -9.642 1.00 80.62 70 GLY A N 1
ATOM 544 C CA . GLY A 1 70 ? 15.475 -6.332 -10.482 1.00 80.62 70 GLY A CA 1
ATOM 545 C C . GLY A 1 70 ? 16.780 -6.055 -11.212 1.00 80.62 70 GLY A C 1
ATOM 546 O O . GLY A 1 70 ? 17.389 -4.991 -11.051 1.00 80.62 70 GLY A O 1
ATOM 547 N N . LYS A 1 71 ? 17.217 -7.013 -12.026 1.00 84.00 71 LYS A N 1
ATOM 548 C CA . LYS A 1 71 ? 18.408 -6.867 -12.866 1.00 84.00 71 LYS A CA 1
ATOM 549 C C . LYS A 1 71 ? 18.006 -6.328 -14.235 1.00 84.00 71 LYS A C 1
ATOM 551 O O . LYS A 1 71 ? 17.165 -6.909 -14.911 1.00 84.00 71 LYS A O 1
ATOM 556 N N . VAL A 1 72 ? 18.626 -5.228 -14.659 1.00 86.69 72 VAL A N 1
ATOM 557 C CA . VAL A 1 72 ? 18.402 -4.673 -1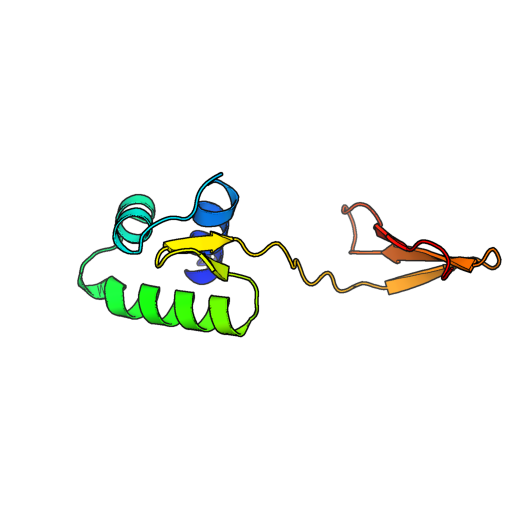6.000 1.00 86.69 72 VAL A CA 1
ATOM 558 C C . VAL A 1 72 ? 19.216 -5.459 -17.030 1.00 86.69 72 VAL A C 1
ATOM 560 O O . VAL A 1 72 ? 20.432 -5.608 -16.890 1.00 86.69 72 VAL A O 1
ATOM 563 N N . ILE A 1 73 ? 18.543 -5.928 -18.077 1.00 88.31 73 ILE A N 1
ATOM 564 C CA . ILE A 1 73 ? 19.105 -6.609 -19.244 1.00 88.31 73 ILE A CA 1
ATOM 565 C C . ILE A 1 73 ? 18.982 -5.659 -20.449 1.00 88.31 73 ILE A C 1
ATOM 567 O O . ILE A 1 73 ? 17.890 -5.517 -21.006 1.00 88.31 73 ILE A O 1
ATOM 571 N N . PRO A 1 74 ? 20.065 -4.968 -20.847 1.00 88.00 74 PRO A N 1
ATOM 572 C CA . PRO A 1 74 ? 20.029 -4.008 -21.948 1.00 88.00 74 PRO A CA 1
ATOM 573 C C . PRO A 1 74 ? 20.125 -4.694 -23.319 1.00 88.00 74 PRO A C 1
ATOM 575 O O . PRO A 1 74 ? 20.899 -5.636 -23.491 1.00 88.00 74 PRO A O 1
ATOM 578 N N . TYR A 1 75 ? 19.400 -4.174 -24.314 1.00 89.25 75 TYR A N 1
ATOM 579 C CA . TYR A 1 75 ? 19.511 -4.579 -25.718 1.00 89.25 75 TYR A CA 1
ATOM 580 C C . TYR A 1 75 ? 20.078 -3.442 -26.589 1.00 89.25 75 TYR A C 1
ATOM 582 O O . TYR A 1 75 ? 19.670 -2.289 -26.440 1.00 89.25 75 TYR A O 1
ATOM 590 N N . PRO A 1 76 ? 20.971 -3.740 -27.559 1.00 87.12 76 PRO A N 1
ATOM 591 C CA . PRO A 1 76 ? 21.601 -2.722 -28.412 1.00 87.12 76 PRO A CA 1
ATOM 592 C C . PRO A 1 76 ? 20.632 -1.857 -29.228 1.00 87.12 76 PRO A C 1
ATOM 594 O O . PRO A 1 76 ? 20.980 -0.751 -29.621 1.00 87.12 76 PRO A O 1
ATOM 597 N N . ALA A 1 77 ? 19.417 -2.349 -29.476 1.00 84.94 77 ALA A N 1
ATOM 598 C CA . ALA A 1 77 ? 18.364 -1.627 -30.189 1.00 84.94 77 ALA A CA 1
ATOM 599 C C . ALA A 1 77 ? 17.691 -0.515 -29.351 1.00 84.94 77 ALA A C 1
ATOM 601 O O . ALA A 1 77 ? 16.739 0.104 -29.815 1.00 84.94 77 ALA A O 1
ATOM 602 N N . GLY A 1 78 ? 18.170 -0.264 -28.128 1.00 85.19 78 GLY A N 1
ATOM 603 C CA . GLY A 1 78 ? 17.749 0.856 -27.285 1.00 85.19 78 GLY A CA 1
ATOM 604 C C . GLY A 1 78 ? 16.709 0.506 -26.224 1.00 85.19 78 GLY A C 1
ATOM 605 O O . GLY A 1 78 ? 16.448 1.333 -25.363 1.00 85.19 78 GLY A O 1
ATOM 606 N N . PHE A 1 79 ? 16.149 -0.703 -26.242 1.00 88.69 79 PHE A N 1
ATOM 607 C CA . PHE A 1 79 ? 15.224 -1.199 -25.219 1.00 88.69 79 PHE A CA 1
ATOM 608 C C . PHE A 1 79 ? 15.923 -2.137 -24.224 1.00 88.69 79 PHE A C 1
ATOM 610 O O . PHE A 1 79 ? 17.079 -2.521 -24.408 1.00 88.69 79 PHE A O 1
ATOM 617 N N . GLY A 1 80 ? 15.225 -2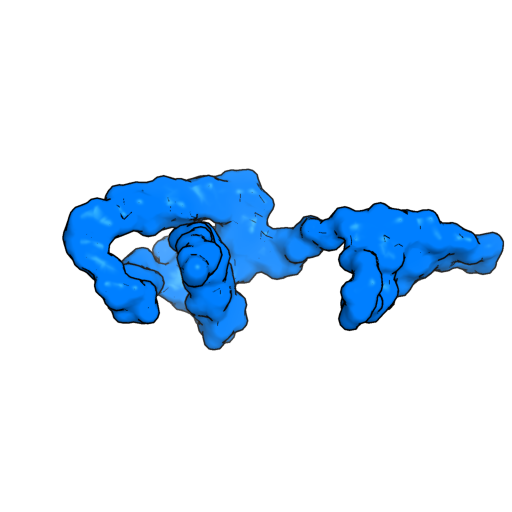.536 -23.166 1.00 89.81 80 GLY A N 1
ATOM 618 C CA . GLY A 1 80 ? 15.731 -3.508 -22.200 1.00 89.81 80 GLY A CA 1
ATOM 619 C C . GLY A 1 80 ? 14.623 -4.281 -21.504 1.00 89.81 80 GLY A C 1
ATOM 620 O O . GLY A 1 80 ? 13.440 -4.061 -21.750 1.00 89.81 80 GLY A O 1
ATOM 621 N N . PHE A 1 81 ? 15.013 -5.187 -20.621 1.00 89.44 81 PHE A N 1
ATOM 622 C CA . PHE A 1 81 ? 14.100 -5.890 -19.727 1.00 89.44 81 PHE A CA 1
ATOM 623 C C . PHE A 1 81 ? 14.588 -5.762 -18.286 1.00 89.44 81 PHE A C 1
ATOM 625 O O . PHE A 1 81 ? 15.791 -5.711 -18.042 1.00 89.44 81 PHE A O 1
ATOM 632 N N . LEU A 1 82 ? 13.667 -5.694 -17.331 1.00 86.38 82 LEU A N 1
ATOM 633 C CA . LEU A 1 82 ? 13.942 -5.820 -15.907 1.00 86.38 82 LEU A CA 1
ATOM 634 C C . LEU A 1 82 ? 13.526 -7.225 -15.475 1.00 86.38 82 LEU A C 1
ATOM 636 O O . LEU A 1 82 ? 12.336 -7.535 -15.459 1.00 86.38 82 LEU A O 1
ATOM 640 N N . GLU A 1 83 ? 14.509 -8.052 -15.141 1.00 85.56 83 GLU A N 1
ATOM 641 C CA . GLU A 1 83 ? 14.307 -9.388 -14.580 1.00 85.56 83 GLU A CA 1
ATOM 642 C C . GLU A 1 83 ? 13.986 -9.264 -13.089 1.00 85.56 83 GLU A C 1
ATOM 644 O O . GLU A 1 83 ? 14.750 -8.648 -12.337 1.00 85.56 83 GLU A O 1
ATOM 649 N N . ILE A 1 84 ? 12.852 -9.832 -12.669 1.00 82.25 84 ILE A N 1
ATOM 650 C CA . ILE A 1 84 ? 12.252 -9.597 -11.342 1.00 82.25 84 ILE A CA 1
ATOM 651 C C . ILE A 1 84 ? 12.327 -10.814 -10.399 1.00 82.25 84 ILE A C 1
ATOM 653 O O . ILE A 1 84 ? 11.803 -10.785 -9.292 1.00 82.25 84 ILE A O 1
ATOM 657 N N . GLY A 1 85 ? 13.109 -11.831 -10.775 1.00 72.69 85 GLY A N 1
ATOM 658 C CA . GLY A 1 85 ? 13.358 -13.046 -9.989 1.00 72.69 85 GLY A CA 1
ATOM 659 C C . GLY A 1 85 ? 12.724 -14.296 -10.607 1.00 72.69 85 GLY A C 1
ATOM 660 O O . GLY A 1 85 ? 11.892 -14.207 -11.508 1.00 72.69 85 GLY A O 1
ATOM 661 N N . GLU A 1 86 ? 13.137 -15.485 -10.149 1.00 54.66 86 GLU A N 1
ATOM 662 C CA . GLU A 1 86 ? 12.664 -16.762 -10.708 1.00 54.66 86 GLU A CA 1
ATOM 663 C C . GLU A 1 86 ? 11.143 -16.930 -10.560 1.00 54.66 86 GLU A C 1
ATOM 665 O O . GLU A 1 86 ? 10.610 -16.996 -9.453 1.00 54.66 86 GLU A O 1
ATOM 670 N N . GLY A 1 87 ? 10.453 -17.064 -11.697 1.00 61.72 87 GLY A N 1
ATOM 671 C CA . GLY A 1 87 ? 9.016 -17.352 -11.763 1.00 61.72 87 GLY A CA 1
ATOM 672 C C . GLY A 1 87 ? 8.119 -16.139 -12.017 1.00 61.72 87 GLY A C 1
ATOM 673 O O . GLY A 1 87 ? 6.915 -16.316 -12.208 1.00 61.72 87 GLY A O 1
ATOM 674 N N . GLU A 1 88 ? 8.680 -14.933 -12.081 1.00 66.94 88 GLU A N 1
ATOM 675 C CA . GLU A 1 88 ? 7.952 -13.716 -12.439 1.00 66.94 88 GLU A CA 1
ATOM 676 C C . GLU A 1 88 ? 8.276 -13.261 -13.875 1.00 66.94 88 GLU A C 1
ATOM 678 O O . GLU A 1 88 ? 9.308 -13.609 -14.443 1.00 66.94 88 GLU A O 1
ATOM 683 N N . LYS A 1 89 ? 7.348 -12.537 -14.518 1.00 71.06 89 LYS A N 1
ATOM 684 C CA . LYS A 1 89 ? 7.530 -12.075 -15.904 1.00 71.06 89 LYS A CA 1
ATOM 685 C C . LYS A 1 89 ? 8.415 -10.836 -15.944 1.00 71.06 89 LYS A C 1
ATOM 687 O O . LYS A 1 89 ? 8.078 -9.840 -15.312 1.00 71.06 89 LYS A O 1
ATOM 692 N N . ASP A 1 90 ? 9.444 -10.865 -16.781 1.00 81.75 90 ASP A N 1
ATOM 693 C CA . ASP A 1 90 ? 10.290 -9.701 -17.036 1.00 81.75 90 ASP A CA 1
ATOM 694 C C . ASP A 1 90 ? 9.476 -8.482 -17.492 1.00 81.75 90 ASP A C 1
ATOM 696 O O . ASP A 1 90 ? 8.545 -8.584 -18.301 1.00 81.75 90 ASP A O 1
ATOM 700 N N . ILE A 1 91 ? 9.857 -7.307 -16.996 1.00 83.81 91 ILE A N 1
ATOM 701 C CA . ILE A 1 91 ? 9.227 -6.036 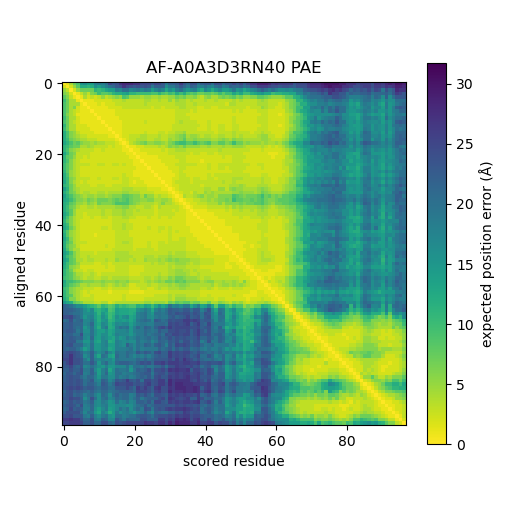-17.360 1.00 83.81 91 ILE A CA 1
ATOM 702 C C . ILE A 1 91 ? 9.992 -5.429 -18.535 1.00 83.81 91 ILE A C 1
ATOM 704 O O . ILE A 1 91 ? 11.184 -5.160 -18.432 1.00 83.81 91 ILE A O 1
ATOM 708 N N . TYR A 1 92 ? 9.312 -5.178 -19.653 1.00 86.50 92 TYR A N 1
ATOM 709 C CA . TYR A 1 92 ? 9.903 -4.494 -20.806 1.00 86.50 92 TYR A CA 1
ATOM 710 C C . TYR A 1 92 ? 10.126 -3.003 -20.519 1.00 86.50 92 TYR A C 1
ATOM 712 O O . TYR A 1 92 ? 9.211 -2.297 -20.094 1.00 86.50 92 TYR A O 1
ATOM 720 N N . ILE A 1 93 ? 11.334 -2.524 -20.801 1.00 87.31 93 ILE A N 1
ATOM 721 C CA . ILE A 1 93 ? 11.738 -1.121 -20.723 1.00 87.31 93 ILE A CA 1
ATOM 722 C C . ILE A 1 93 ? 11.832 -0.596 -22.164 1.00 87.31 93 ILE A C 1
ATOM 724 O O . ILE A 1 93 ? 12.722 -1.034 -22.901 1.00 87.31 93 ILE A O 1
ATOM 728 N N . PRO A 1 94 ? 10.934 0.310 -22.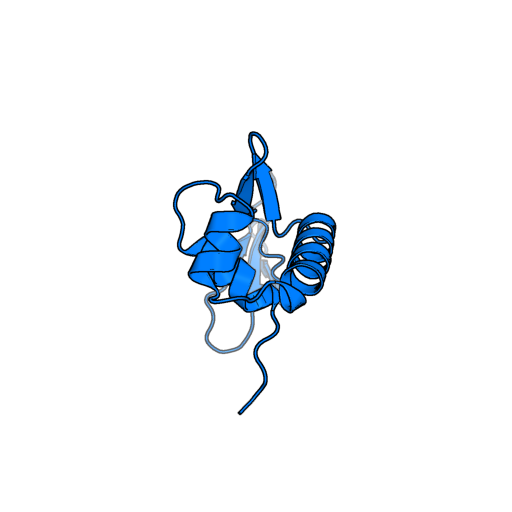593 1.00 86.12 94 PRO A N 1
ATOM 729 C CA . PRO A 1 94 ? 10.961 0.852 -23.945 1.00 86.12 94 PRO A CA 1
ATOM 730 C C . PRO A 1 94 ? 12.204 1.723 -24.180 1.00 86.12 94 PRO A C 1
ATOM 732 O O . PRO A 1 94 ? 12.798 2.224 -23.221 1.00 86.12 94 PRO A O 1
ATOM 735 N N . PRO A 1 95 ? 12.596 1.920 -25.449 1.00 85.94 95 PRO A N 1
ATOM 736 C CA . PRO A 1 95 ? 13.662 2.849 -25.781 1.00 85.94 95 PRO A CA 1
ATOM 737 C C . PRO A 1 95 ? 13.281 4.279 -25.396 1.00 85.94 95 PRO A C 1
ATOM 739 O O . PRO A 1 95 ? 12.107 4.645 -25.417 1.00 85.94 95 PRO A O 1
ATOM 742 N N . PHE A 1 96 ? 14.286 5.072 -25.023 1.00 76.75 96 PHE A N 1
ATOM 743 C CA . PHE A 1 96 ? 14.109 6.495 -24.745 1.00 76.75 96 PHE A CA 1
ATOM 744 C C . PHE A 1 96 ? 13.810 7.230 -26.060 1.00 76.75 96 PHE A C 1
ATOM 746 O O . PHE A 1 96 ? 14.567 7.069 -27.020 1.00 76.75 96 PHE A O 1
ATOM 753 N N . GLU A 1 97 ? 12.708 7.981 -26.100 1.00 63.53 97 GLU A N 1
ATOM 754 C CA . GLU A 1 97 ? 12.297 8.817 -27.240 1.00 63.53 97 GLU A CA 1
ATOM 755 C C . GLU A 1 97 ? 12.863 10.239 -27.125 1.00 63.53 97 GLU A C 1
ATOM 757 O O . GLU A 1 97 ? 12.862 10.792 -25.998 1.00 63.53 97 GLU A O 1
#